Protein AF-A0A7C5LPG8-F1 (afdb_monomer)

Radius of gyration: 17.81 Å; Cα contacts (8 Å, |Δi|>4): 128; chains: 1; bounding box: 46×51×34 Å

Mean predicted aligned error: 6.25 Å

Structure (mmCIF, N/CA/C/O backbone):
data_AF-A0A7C5LPG8-F1
#
_e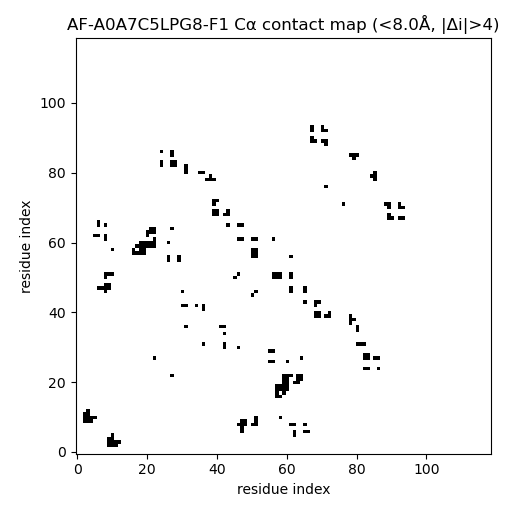ntry.id   AF-A0A7C5LPG8-F1
#
loop_
_atom_site.group_PDB
_atom_site.id
_atom_site.type_symbol
_atom_site.label_atom_id
_atom_site.label_alt_id
_atom_site.label_comp_id
_atom_site.label_asym_id
_atom_site.label_entity_id
_atom_site.label_seq_id
_atom_site.pdbx_PDB_ins_code
_atom_site.Cartn_x
_atom_site.Cartn_y
_atom_site.Cartn_z
_atom_site.occupancy
_atom_site.B_iso_or_equiv
_atom_site.auth_seq_id
_atom_site.auth_comp_id
_atom_site.auth_asym_id
_atom_site.auth_atom_id
_atom_site.pdbx_PDB_model_num
ATOM 1 N N . MET A 1 1 ? 20.561 16.852 -12.998 1.00 53.88 1 MET A N 1
ATOM 2 C CA . MET A 1 1 ? 19.118 16.638 -12.739 1.00 53.88 1 MET A CA 1
ATOM 3 C C . MET A 1 1 ? 18.918 16.561 -11.231 1.00 53.88 1 MET A C 1
ATOM 5 O O . MET A 1 1 ? 19.762 15.961 -10.579 1.00 53.88 1 MET A O 1
ATOM 9 N N . ARG A 1 2 ? 17.905 17.233 -10.665 1.00 61.53 2 ARG A N 1
ATOM 10 C CA . ARG A 1 2 ? 17.633 17.197 -9.213 1.00 61.53 2 ARG A CA 1
ATOM 11 C C . ARG A 1 2 ? 16.890 15.899 -8.871 1.00 61.53 2 ARG A C 1
ATOM 13 O O . ARG A 1 2 ? 15.966 15.540 -9.592 1.00 61.53 2 ARG A O 1
ATOM 20 N N . GLU A 1 3 ? 17.313 15.213 -7.810 1.00 67.81 3 GLU A N 1
ATOM 21 C CA . GLU A 1 3 ? 16.606 14.053 -7.243 1.00 67.81 3 GLU A CA 1
ATOM 22 C C . GLU A 1 3 ? 15.213 14.505 -6.777 1.00 67.81 3 GLU A C 1
ATOM 24 O O . GLU A 1 3 ? 15.107 15.465 -6.011 1.00 67.81 3 GLU A O 1
ATOM 29 N N . VAL A 1 4 ? 14.154 13.847 -7.254 1.00 79.06 4 VAL A N 1
ATOM 30 C CA . VAL A 1 4 ? 12.778 14.087 -6.797 1.00 79.06 4 VAL A CA 1
ATOM 31 C C . VAL A 1 4 ? 12.413 12.969 -5.826 1.00 79.06 4 VAL A C 1
ATOM 33 O O . VAL A 1 4 ? 12.677 11.800 -6.106 1.00 79.06 4 VAL A O 1
ATOM 36 N N . ARG A 1 5 ? 11.826 13.318 -4.678 1.00 80.25 5 ARG A N 1
ATOM 37 C CA . ARG A 1 5 ? 11.297 12.345 -3.716 1.00 80.25 5 ARG A CA 1
ATOM 38 C C . ARG A 1 5 ? 9.794 12.524 -3.578 1.00 80.25 5 ARG A C 1
ATOM 40 O O . ARG A 1 5 ? 9.350 13.622 -3.258 1.00 80.25 5 ARG A O 1
ATOM 47 N N . ILE A 1 6 ? 9.042 11.451 -3.797 1.00 79.44 6 ILE A N 1
ATOM 48 C CA . ILE A 1 6 ? 7.585 11.397 -3.608 1.00 79.44 6 ILE A CA 1
ATOM 49 C C . ILE A 1 6 ? 7.314 10.213 -2.693 1.00 79.44 6 ILE A C 1
ATOM 51 O O . ILE A 1 6 ? 7.858 9.137 -2.921 1.00 79.44 6 ILE A O 1
ATOM 55 N N . GLU A 1 7 ? 6.572 10.417 -1.607 1.00 82.62 7 GLU A N 1
ATOM 56 C CA . GLU A 1 7 ? 6.347 9.382 -0.588 1.00 82.62 7 GLU A CA 1
ATOM 57 C C . GLU A 1 7 ? 7.638 8.757 -0.011 1.00 82.62 7 GLU A C 1
ATOM 59 O O . GLU A 1 7 ? 7.638 7.650 0.521 1.00 82.62 7 GLU A O 1
ATOM 64 N N . GLY A 1 8 ? 8.768 9.466 -0.079 1.00 76.81 8 GLY A N 1
ATOM 65 C CA . GLY A 1 8 ? 10.089 8.953 0.311 1.00 76.81 8 GLY A CA 1
ATOM 66 C C . GLY A 1 8 ? 10.746 8.032 -0.725 1.00 76.81 8 GLY A C 1
ATOM 67 O O . GLY A 1 8 ? 11.909 7.673 -0.554 1.00 76.81 8 GLY A O 1
ATOM 68 N N . VAL A 1 9 ? 10.050 7.709 -1.817 1.00 80.12 9 VAL A N 1
ATOM 69 C CA . VAL A 1 9 ? 10.594 7.006 -2.981 1.00 80.12 9 VAL A CA 1
ATOM 70 C C . VAL A 1 9 ? 11.481 7.969 -3.758 1.00 80.12 9 VAL A C 1
ATOM 72 O O . VAL A 1 9 ? 11.063 9.075 -4.109 1.00 80.12 9 VAL A O 1
ATOM 75 N N . LYS A 1 10 ? 12.723 7.560 -4.018 1.00 82.88 10 LYS A N 1
ATOM 76 C CA . LYS A 1 10 ? 13.634 8.299 -4.898 1.00 82.88 10 LYS A CA 1
ATOM 77 C C . LYS A 1 10 ? 13.206 8.062 -6.340 1.00 82.88 10 LYS A C 1
ATOM 79 O O . LYS A 1 10 ? 13.017 6.918 -6.725 1.00 82.88 10 LYS A O 1
ATOM 84 N N . ILE A 1 11 ? 13.034 9.132 -7.111 1.00 77.00 11 ILE A N 1
ATOM 85 C CA . ILE A 1 11 ? 12.631 9.058 -8.515 1.00 77.00 11 ILE A CA 1
ATOM 86 C C . ILE A 1 11 ? 13.677 9.768 -9.359 1.00 77.00 11 ILE A C 1
ATOM 88 O O . ILE A 1 11 ? 13.982 10.946 -9.139 1.00 77.00 11 ILE A O 1
ATOM 92 N N . GLN A 1 12 ? 14.186 9.064 -10.367 1.00 73.31 12 GLN A N 1
ATOM 93 C CA . GLN A 1 12 ? 14.951 9.652 -11.455 1.00 73.31 12 GLN A CA 1
ATOM 94 C C . GLN A 1 12 ? 14.008 9.917 -12.634 1.00 73.31 12 GLN A C 1
ATOM 96 O O . GLN A 1 12 ? 13.559 8.969 -13.289 1.00 73.31 12 GLN A O 1
ATOM 101 N N . PRO A 1 13 ? 13.680 11.191 -12.926 1.00 61.03 13 PRO A N 1
ATOM 102 C CA . PRO A 1 13 ? 12.801 11.521 -14.037 1.00 61.03 13 PRO A CA 1
ATOM 103 C C . PRO A 1 13 ? 13.450 11.079 -15.353 1.00 61.03 13 PRO A C 1
ATOM 105 O O . PRO A 1 13 ? 14.550 11.518 -15.683 1.00 61.03 13 PRO A O 1
ATOM 108 N N . SER A 1 14 ? 12.767 10.225 -16.114 1.00 62.97 14 SER A N 1
ATOM 109 C CA . SER A 1 14 ? 13.149 9.863 -17.480 1.00 62.97 14 SER A CA 1
ATOM 110 C C . SER A 1 14 ? 11.917 9.953 -18.381 1.00 62.97 14 SER A C 1
ATOM 112 O O . SER A 1 14 ? 10.867 9.432 -17.998 1.00 62.97 14 SER A O 1
ATOM 114 N N . PRO A 1 15 ? 12.018 10.567 -19.576 1.00 56.25 15 PRO A N 1
ATOM 115 C CA . PRO A 1 15 ? 10.894 10.714 -20.505 1.00 56.25 15 PRO A CA 1
ATOM 116 C C . PRO A 1 15 ? 10.326 9.376 -21.010 1.00 56.25 15 PRO A C 1
ATOM 118 O O . PRO A 1 15 ? 9.260 9.356 -21.616 1.00 56.25 15 PRO A O 1
ATOM 121 N N . HIS A 1 16 ? 11.009 8.256 -20.751 1.00 55.09 16 HIS A N 1
ATOM 122 C CA . HIS A 1 16 ? 10.598 6.920 -21.187 1.00 55.09 16 HIS A CA 1
ATOM 123 C C . HIS A 1 16 ? 9.906 6.084 -20.099 1.00 55.09 16 HIS A C 1
ATOM 125 O O . HIS A 1 16 ? 9.379 5.016 -20.413 1.00 55.09 16 HIS A O 1
ATOM 131 N N . LYS A 1 17 ? 9.889 6.527 -18.832 1.00 58.25 17 LYS A N 1
ATOM 132 C CA . LYS A 1 17 ? 9.194 5.787 -17.766 1.00 58.25 17 LYS A CA 1
ATOM 133 C C . LYS A 1 17 ? 7.702 6.145 -17.788 1.00 58.25 17 LYS A C 1
ATOM 135 O O . LYS A 1 17 ? 7.333 7.292 -17.549 1.00 58.25 17 LYS A O 1
ATOM 140 N N . LYS A 1 18 ? 6.842 5.162 -18.081 1.00 56.41 18 LYS A N 1
ATOM 141 C CA . LYS A 1 18 ? 5.386 5.293 -17.920 1.00 56.41 18 LYS A CA 1
ATOM 142 C C . LYS A 1 18 ? 5.065 5.415 -16.428 1.00 56.41 18 LYS A C 1
ATOM 144 O O . LYS A 1 18 ? 5.524 4.596 -15.637 1.00 56.41 18 LYS A O 1
ATOM 149 N N . TYR A 1 19 ? 4.282 6.422 -16.061 1.00 58.78 19 TYR A N 1
ATOM 150 C CA . TYR A 1 19 ? 3.740 6.570 -14.713 1.00 58.78 19 TYR A CA 1
ATOM 151 C C . TYR A 1 19 ? 2.352 5.934 -14.696 1.00 58.78 19 TYR A C 1
ATOM 153 O O . TYR A 1 19 ? 1.364 6.593 -15.011 1.00 58.78 19 TYR A O 1
ATOM 161 N N . ASN A 1 20 ? 2.284 4.635 -14.406 1.00 63.25 20 ASN A N 1
ATOM 162 C CA . ASN A 1 20 ? 1.031 4.047 -13.953 1.00 63.25 20 ASN A CA 1
ATOM 163 C C . ASN A 1 20 ? 0.912 4.374 -12.462 1.00 63.25 20 ASN A C 1
ATOM 165 O O . ASN A 1 20 ? 1.778 3.980 -11.690 1.00 63.25 20 ASN A O 1
ATOM 169 N N . PHE A 1 21 ? -0.071 5.186 -12.075 1.00 73.81 21 PHE A N 1
ATOM 170 C CA . PHE A 1 21 ? -0.202 5.696 -10.701 1.00 73.81 21 PHE A CA 1
ATOM 171 C C . PHE A 1 21 ? -0.980 4.751 -9.777 1.00 73.81 21 PHE A C 1
ATOM 173 O O . PHE A 1 21 ? -1.379 5.153 -8.688 1.00 73.81 21 PHE A O 1
ATOM 180 N N . ASP A 1 22 ? -1.211 3.515 -10.206 1.00 88.69 22 ASP A N 1
ATOM 181 C CA . ASP A 1 22 ? -1.834 2.483 -9.388 1.00 88.69 22 ASP A CA 1
ATOM 182 C C . ASP A 1 22 ? -1.095 1.160 -9.570 1.00 88.69 22 ASP A C 1
ATOM 184 O O . ASP A 1 22 ? -0.323 1.006 -10.518 1.00 88.69 22 ASP A O 1
ATOM 188 N N . TYR A 1 23 ? -1.328 0.230 -8.650 1.00 94.69 23 TYR A N 1
ATOM 189 C CA . TYR A 1 23 ? -0.692 -1.080 -8.633 1.00 94.69 23 TYR A CA 1
ATOM 190 C C . TYR A 1 23 ? -1.730 -2.201 -8.588 1.00 94.69 23 TYR A C 1
ATOM 192 O O . TYR A 1 23 ? -2.833 -2.060 -8.057 1.00 94.69 23 TYR A O 1
ATOM 200 N N . GLU A 1 24 ? -1.356 -3.356 -9.117 1.00 96.38 24 GLU A N 1
ATOM 201 C CA . GLU A 1 24 ? -2.173 -4.555 -9.169 1.00 96.38 24 GLU A CA 1
ATOM 202 C C . GLU A 1 24 ? -1.699 -5.611 -8.156 1.00 96.38 24 GLU A C 1
ATOM 204 O O . GLU A 1 24 ? -0.699 -5.483 -7.444 1.00 96.38 24 GLU A O 1
ATOM 209 N N . GLN A 1 25 ? -2.428 -6.727 -8.084 1.00 96.88 25 GLN A N 1
ATOM 210 C CA . GLN A 1 25 ? -2.078 -7.849 -7.206 1.00 96.88 25 GLN A CA 1
ATOM 211 C C . GLN A 1 25 ? -0.685 -8.422 -7.510 1.00 96.88 25 GLN A C 1
ATOM 213 O O . GLN A 1 25 ? -0.019 -8.929 -6.605 1.00 96.88 25 GLN A O 1
ATOM 218 N N . GLY A 1 26 ? -0.260 -8.375 -8.778 1.00 96.81 26 GLY A N 1
ATOM 219 C CA . GLY A 1 26 ? 1.069 -8.811 -9.207 1.00 96.81 26 GLY A CA 1
ATOM 220 C C . GLY A 1 26 ? 2.181 -8.016 -8.527 1.00 96.81 26 GLY A C 1
ATOM 221 O O . GLY A 1 26 ? 3.132 -8.612 -8.024 1.00 96.81 26 GLY A O 1
ATOM 222 N N . ASP A 1 27 ? 2.000 -6.706 -8.398 1.00 96.88 27 ASP A N 1
ATOM 223 C CA . ASP A 1 27 ? 2.995 -5.802 -7.821 1.00 96.88 27 ASP A CA 1
ATOM 224 C C . ASP A 1 27 ? 3.146 -6.038 -6.319 1.00 96.88 27 ASP A C 1
ATOM 226 O O . ASP A 1 27 ? 4.259 -6.163 -5.807 1.00 96.88 27 ASP A O 1
ATOM 230 N N . MET A 1 28 ? 2.028 -6.237 -5.611 1.00 98.06 28 MET A N 1
ATOM 231 C CA . MET A 1 28 ? 2.057 -6.627 -4.197 1.00 98.06 28 MET A CA 1
ATOM 232 C C . MET A 1 28 ? 2.792 -7.963 -4.002 1.00 98.06 28 MET A C 1
ATOM 234 O O . MET A 1 28 ? 3.625 -8.097 -3.105 1.00 98.06 28 MET A O 1
ATOM 238 N N . LYS A 1 29 ? 2.558 -8.957 -4.872 1.00 98.06 29 LYS A N 1
ATOM 239 C CA . LYS A 1 29 ? 3.313 -10.225 -4.837 1.00 98.06 29 LYS A CA 1
ATOM 240 C C . LYS A 1 29 ? 4.798 -10.012 -5.095 1.00 98.06 29 LYS A C 1
ATOM 242 O O . LYS A 1 29 ? 5.613 -10.676 -4.458 1.00 98.06 29 LYS A O 1
ATOM 247 N N . THR A 1 30 ? 5.154 -9.119 -6.014 1.00 97.31 30 THR A N 1
ATOM 248 C CA . THR A 1 30 ? 6.548 -8.761 -6.282 1.00 97.31 30 THR A CA 1
ATOM 249 C C . THR A 1 30 ? 7.206 -8.220 -5.022 1.00 97.31 30 THR A C 1
ATOM 251 O O . THR A 1 30 ? 8.222 -8.775 -4.609 1.00 97.31 30 THR A O 1
ATOM 254 N N . VAL A 1 31 ? 6.591 -7.258 -4.326 1.00 97.44 31 VAL A N 1
ATOM 255 C CA . VAL A 1 31 ? 7.118 -6.741 -3.049 1.00 97.44 31 VAL A CA 1
ATOM 256 C C . VAL A 1 31 ? 7.318 -7.866 -2.036 1.00 97.44 31 VAL A C 1
ATOM 258 O O . VAL A 1 31 ? 8.398 -8.022 -1.477 1.00 97.44 31 VAL A O 1
ATOM 261 N N . PHE A 1 32 ? 6.318 -8.716 -1.824 1.00 97.31 32 PHE A N 1
ATOM 262 C CA . PHE A 1 32 ? 6.390 -9.797 -0.832 1.00 97.31 32 PHE A CA 1
ATOM 263 C C . PHE A 1 32 ? 7.340 -10.939 -1.215 1.00 97.31 32 PHE A C 1
ATOM 265 O O . PHE A 1 32 ? 7.775 -11.695 -0.350 1.00 97.31 32 PHE A O 1
ATOM 272 N N . ARG A 1 33 ? 7.733 -11.044 -2.488 1.00 97.12 33 ARG A N 1
ATOM 273 C CA . ARG A 1 33 ? 8.785 -11.965 -2.940 1.00 97.12 33 ARG A CA 1
ATOM 274 C C . ARG A 1 33 ? 10.193 -11.436 -2.649 1.00 97.12 33 ARG A C 1
ATOM 276 O O . ARG A 1 33 ? 11.125 -12.232 -2.553 1.00 97.12 33 ARG A O 1
ATOM 283 N N . ARG A 1 34 ? 10.369 -10.117 -2.516 1.00 96.38 34 ARG A N 1
ATOM 284 C CA . ARG A 1 34 ? 11.685 -9.473 -2.329 1.00 96.38 34 ARG A CA 1
ATOM 285 C C . ARG A 1 34 ? 12.195 -9.512 -0.895 1.00 96.38 34 ARG A C 1
ATOM 287 O O . ARG A 1 34 ? 13.393 -9.331 -0.685 1.00 96.38 34 ARG A O 1
ATOM 294 N N . GLY A 1 35 ? 11.337 -9.787 0.080 1.00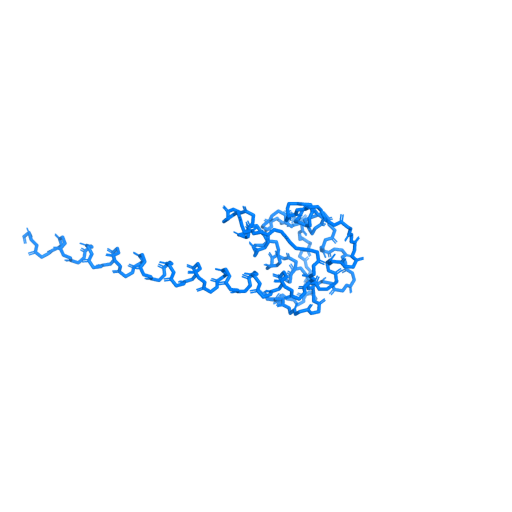 93.50 35 GLY A N 1
ATOM 295 C CA . GLY A 1 35 ? 11.773 -9.874 1.464 1.00 93.50 35 GLY A CA 1
ATOM 296 C C . GLY A 1 35 ? 10.774 -10.532 2.396 1.00 93.50 35 GLY A C 1
ATOM 297 O O . GLY A 1 35 ? 9.608 -10.739 2.080 1.00 93.50 35 GLY A O 1
ATOM 298 N N . GLN A 1 36 ? 11.286 -10.877 3.573 1.00 93.81 36 GLN A N 1
ATOM 299 C CA . GLN A 1 36 ? 10.513 -11.407 4.687 1.00 93.81 36 GL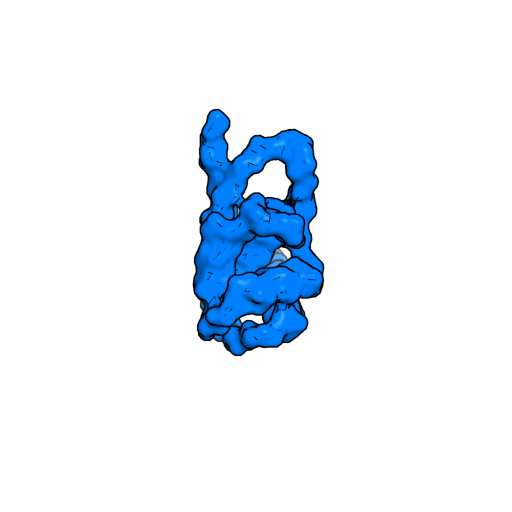N A CA 1
ATOM 300 C C . GLN A 1 36 ? 10.224 -10.256 5.649 1.00 93.81 36 GLN A C 1
ATOM 302 O O . GLN A 1 36 ? 11.045 -9.923 6.505 1.00 93.81 36 GLN A O 1
ATOM 307 N N . TRP A 1 37 ? 9.087 -9.602 5.451 1.00 97.25 37 TRP A N 1
ATOM 308 C CA . TRP A 1 37 ? 8.706 -8.407 6.197 1.00 97.25 37 TRP A CA 1
ATOM 309 C C . TRP A 1 37 ? 8.142 -8.786 7.571 1.00 97.25 37 TRP A C 1
ATOM 311 O O . TRP A 1 37 ? 7.452 -9.792 7.711 1.00 97.25 37 TRP A O 1
ATOM 321 N N . ARG A 1 38 ? 8.414 -7.998 8.615 1.00 97.31 38 ARG A N 1
ATOM 322 C CA . ARG A 1 38 ? 7.823 -8.239 9.949 1.00 97.31 38 ARG A CA 1
ATOM 323 C C . ARG A 1 38 ? 6.654 -7.311 10.244 1.00 97.31 38 ARG A C 1
ATOM 325 O O . ARG A 1 38 ? 5.901 -7.544 11.184 1.00 97.31 38 ARG A O 1
ATOM 332 N N . ASN A 1 39 ? 6.554 -6.226 9.489 1.00 98.25 39 ASN A N 1
ATOM 333 C CA . ASN A 1 39 ? 5.548 -5.186 9.619 1.00 98.25 39 ASN A CA 1
ATOM 334 C C . ASN A 1 39 ? 5.492 -4.367 8.313 1.00 98.25 39 ASN A C 1
ATOM 336 O O . ASN A 1 39 ? 6.352 -4.508 7.440 1.00 98.25 39 ASN A O 1
ATOM 340 N N . TRP A 1 40 ? 4.504 -3.476 8.198 1.00 98.19 40 TRP A N 1
ATOM 341 C CA . TRP A 1 40 ? 4.344 -2.603 7.030 1.00 98.19 40 TRP A CA 1
ATOM 342 C C . TRP A 1 40 ? 5.547 -1.675 6.795 1.00 98.19 40 TRP A C 1
ATOM 344 O O . TRP A 1 40 ? 5.945 -1.477 5.650 1.00 98.19 40 TRP A O 1
ATOM 354 N N . ASN A 1 41 ? 6.168 -1.151 7.858 1.00 98.00 41 ASN A N 1
ATOM 355 C CA . ASN A 1 41 ? 7.301 -0.223 7.754 1.00 98.00 41 ASN A CA 1
ATOM 356 C C . ASN A 1 41 ? 8.548 -0.875 7.148 1.00 98.00 41 ASN A C 1
ATOM 358 O O . ASN A 1 41 ? 9.282 -0.203 6.426 1.00 98.00 41 ASN A O 1
ATOM 362 N N . ASP A 1 42 ? 8.772 -2.168 7.389 1.00 97.94 42 ASP A N 1
ATOM 363 C CA . ASP A 1 42 ? 9.878 -2.906 6.772 1.00 97.94 42 ASP A CA 1
ATOM 364 C C . ASP A 1 42 ? 9.725 -2.938 5.241 1.00 97.94 42 ASP A C 1
ATOM 366 O O . ASP A 1 42 ? 10.668 -2.620 4.513 1.00 97.94 42 ASP A O 1
ATOM 370 N N . ALA A 1 43 ? 8.520 -3.261 4.755 1.00 97.88 43 ALA A N 1
ATOM 371 C CA . ALA A 1 43 ? 8.209 -3.287 3.325 1.00 97.88 43 ALA A CA 1
ATOM 372 C C . ALA A 1 43 ? 8.275 -1.880 2.700 1.00 97.88 43 ALA A C 1
ATOM 374 O O . ALA A 1 43 ? 8.851 -1.706 1.625 1.00 97.88 43 ALA A O 1
ATOM 375 N N . ILE A 1 44 ? 7.752 -0.861 3.396 1.00 97.94 44 ILE A N 1
ATOM 376 C CA . ILE A 1 44 ? 7.822 0.548 2.970 1.00 97.94 44 ILE A CA 1
ATOM 377 C C . ILE A 1 44 ? 9.273 0.998 2.818 1.00 97.94 44 ILE A C 1
ATOM 379 O O . ILE A 1 44 ? 9.631 1.585 1.798 1.00 97.94 44 ILE A O 1
ATOM 383 N N . LYS A 1 45 ? 10.121 0.709 3.810 1.00 97.31 45 LYS A N 1
ATOM 384 C CA . LYS A 1 45 ? 11.536 1.082 3.768 1.00 97.31 45 LYS A CA 1
ATOM 385 C C . LYS A 1 45 ? 12.226 0.456 2.560 1.00 97.31 45 LYS A C 1
ATOM 387 O O . LYS A 1 45 ? 12.949 1.144 1.842 1.00 97.31 45 LYS A O 1
ATOM 392 N N . TRP A 1 46 ? 11.962 -0.825 2.299 1.00 97.12 46 TRP A N 1
ATOM 393 C CA . TRP A 1 46 ? 12.514 -1.491 1.125 1.00 97.12 46 TRP A CA 1
ATOM 394 C C . TRP A 1 46 ? 12.047 -0.835 -0.182 1.00 97.12 46 TRP A C 1
ATOM 396 O O . TRP A 1 46 ? 12.886 -0.564 -1.040 1.00 97.12 46 TRP A O 1
ATOM 406 N N . LEU A 1 47 ? 10.754 -0.520 -0.318 1.00 96.75 47 LEU A N 1
ATOM 407 C CA . LEU A 1 47 ? 10.194 0.156 -1.497 1.00 96.75 47 LEU A CA 1
ATOM 408 C C . LEU A 1 47 ? 10.819 1.538 -1.731 1.00 96.75 47 LEU A C 1
ATOM 410 O O . LEU A 1 47 ? 11.167 1.877 -2.860 1.00 96.75 47 LEU A O 1
ATOM 414 N N . GLN A 1 48 ? 11.016 2.323 -0.673 1.00 95.06 48 GLN A N 1
ATOM 415 C CA . GLN A 1 48 ? 11.630 3.651 -0.762 1.00 95.06 48 GLN A CA 1
ATOM 416 C C . GLN A 1 48 ? 13.098 3.597 -1.209 1.00 95.06 48 GLN A C 1
ATOM 418 O O . GLN A 1 48 ? 13.567 4.482 -1.930 1.00 95.06 48 GLN A O 1
ATOM 423 N N . GLU A 1 49 ? 13.827 2.566 -0.781 1.00 93.75 49 GLU A N 1
ATOM 424 C CA . GLU A 1 49 ? 15.246 2.386 -1.091 1.00 93.75 49 GLU A CA 1
ATOM 425 C C . GLU A 1 49 ? 15.480 1.701 -2.448 1.00 93.75 49 GLU A C 1
ATOM 427 O O . GLU A 1 49 ? 16.437 2.048 -3.147 1.00 93.75 49 GLU A O 1
ATOM 432 N N . ASN A 1 50 ? 14.618 0.749 -2.824 1.00 94.25 50 ASN A N 1
ATOM 433 C CA . ASN A 1 50 ? 14.864 -0.192 -3.922 1.00 94.25 50 ASN A CA 1
ATOM 434 C C . ASN A 1 50 ? 13.771 -0.219 -4.995 1.00 94.25 50 ASN A C 1
ATOM 436 O O . ASN A 1 50 ? 14.080 -0.598 -6.120 1.00 94.25 50 ASN A O 1
ATOM 440 N N . GLY A 1 51 ? 12.535 0.192 -4.701 1.00 92.00 51 GLY A N 1
ATOM 441 C CA . GLY A 1 51 ? 11.392 0.007 -5.605 1.00 92.00 51 GLY A CA 1
ATOM 442 C C . GLY A 1 51 ? 11.577 0.664 -6.975 1.00 92.00 51 GLY A C 1
ATOM 443 O O . GLY A 1 51 ? 11.316 0.042 -7.995 1.00 92.00 51 GLY A O 1
ATOM 444 N N . GLU A 1 52 ? 12.174 1.861 -7.032 1.00 87.75 52 GLU A N 1
ATOM 445 C CA . GLU A 1 52 ? 12.446 2.557 -8.305 1.00 87.75 52 GLU A CA 1
ATOM 446 C C . GLU A 1 52 ? 13.462 1.837 -9.216 1.00 87.75 52 GLU A C 1
ATOM 448 O O . GLU A 1 52 ? 13.538 2.113 -10.420 1.00 87.75 52 GLU A O 1
ATOM 453 N N . ARG A 1 53 ? 14.294 0.974 -8.621 1.00 88.88 53 ARG A N 1
ATOM 454 C CA . ARG A 1 53 ? 15.336 0.186 -9.291 1.00 88.88 53 ARG A CA 1
ATOM 455 C C . ARG A 1 53 ? 14.906 -1.259 -9.520 1.00 88.88 53 ARG A C 1
ATOM 457 O O . ARG A 1 53 ? 15.657 -2.001 -10.151 1.00 88.88 53 ARG A O 1
ATOM 464 N N . ASP A 1 54 ? 13.757 -1.661 -8.983 1.00 93.25 54 ASP A N 1
ATOM 465 C CA . ASP A 1 54 ? 13.221 -2.990 -9.211 1.00 93.25 54 ASP A CA 1
ATOM 466 C C . ASP A 1 54 ? 12.865 -3.142 -10.693 1.00 93.25 54 ASP A C 1
ATOM 468 O O . ASP A 1 54 ? 12.413 -2.207 -11.353 1.00 93.25 54 ASP A O 1
ATOM 472 N N . ASN A 1 55 ? 13.128 -4.321 -11.242 1.00 92.06 55 ASN A N 1
ATOM 473 C CA . ASN A 1 55 ? 12.903 -4.602 -12.653 1.00 92.06 55 ASN A CA 1
ATOM 474 C C . ASN A 1 55 ? 11.441 -4.958 -12.968 1.00 92.06 55 ASN A C 1
ATOM 476 O O . ASN A 1 55 ? 11.098 -5.079 -14.141 1.00 92.06 55 ASN A O 1
ATOM 480 N N . GLU A 1 56 ? 10.612 -5.160 -11.944 1.00 93.44 56 GLU A N 1
ATOM 481 C CA . GLU A 1 56 ? 9.206 -5.551 -12.054 1.00 93.44 56 GLU A CA 1
ATOM 482 C C . GLU A 1 56 ? 8.247 -4.499 -11.482 1.00 93.44 56 GLU A C 1
ATOM 484 O O . GLU A 1 56 ? 7.043 -4.693 -11.578 1.00 93.44 56 GLU A O 1
ATOM 489 N N . LEU A 1 57 ? 8.755 -3.402 -10.906 1.00 92.19 57 LEU A N 1
ATOM 490 C CA . LEU A 1 57 ? 7.937 -2.290 -10.419 1.00 92.19 57 LEU A CA 1
ATOM 491 C C . LEU A 1 57 ? 8.263 -1.011 -11.183 1.00 92.19 57 LEU A C 1
ATOM 493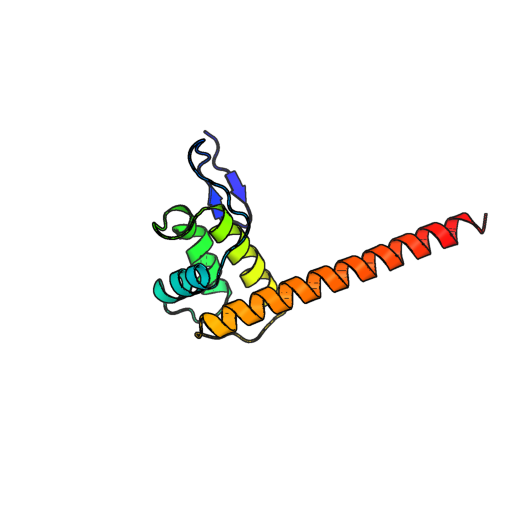 O O . LEU A 1 57 ? 9.420 -0.623 -11.359 1.00 92.19 57 LEU A O 1
ATOM 497 N N . THR A 1 58 ? 7.227 -0.298 -11.596 1.00 90.50 58 THR A N 1
ATOM 498 C CA . THR A 1 58 ? 7.361 1.068 -12.088 1.00 90.50 58 THR A CA 1
ATOM 499 C C . THR A 1 58 ? 7.479 2.049 -10.914 1.00 90.50 58 THR A C 1
ATOM 501 O O . THR A 1 58 ? 7.074 1.754 -9.782 1.00 90.50 58 THR A O 1
ATOM 504 N N . PRO A 1 59 ? 8.002 3.269 -11.145 1.00 89.25 59 PRO A N 1
ATOM 505 C CA . PRO A 1 59 ? 8.019 4.290 -10.102 1.00 89.25 59 PRO A CA 1
ATOM 506 C C . PRO A 1 59 ? 6.623 4.642 -9.580 1.00 89.25 59 PRO A C 1
ATOM 508 O O . PRO A 1 59 ? 6.478 4.891 -8.390 1.00 89.25 59 PRO A O 1
ATOM 511 N N . GLY A 1 60 ? 5.606 4.668 -10.448 1.00 89.50 60 GLY A N 1
ATOM 512 C CA . GLY A 1 60 ? 4.242 5.014 -10.048 1.00 89.50 60 GLY A CA 1
ATOM 513 C C . GLY A 1 60 ? 3.603 3.939 -9.165 1.00 89.50 60 GLY A C 1
ATOM 514 O O . GLY A 1 60 ? 3.088 4.270 -8.099 1.00 89.50 60 GLY A O 1
ATOM 515 N N . GLU A 1 61 ? 3.762 2.663 -9.523 1.00 93.88 61 GLU A N 1
ATOM 516 C CA . GLU A 1 61 ? 3.349 1.530 -8.680 1.00 93.88 61 GLU A CA 1
ATOM 517 C C . GLU A 1 61 ? 4.074 1.558 -7.331 1.00 93.88 61 GLU A C 1
ATOM 519 O O . GLU A 1 61 ? 3.451 1.380 -6.288 1.00 93.88 61 GLU A O 1
ATOM 524 N N . THR A 1 62 ? 5.380 1.855 -7.327 1.00 94.69 62 THR A N 1
ATOM 525 C CA . THR A 1 62 ? 6.173 1.968 -6.091 1.00 94.69 62 THR A CA 1
ATOM 526 C C . THR A 1 62 ? 5.617 3.048 -5.161 1.00 94.69 62 THR A C 1
ATOM 528 O O . THR A 1 62 ? 5.493 2.817 -3.960 1.00 94.69 62 THR A O 1
ATOM 531 N N . ILE A 1 63 ? 5.273 4.222 -5.696 1.00 93.44 63 ILE A N 1
ATOM 532 C CA . ILE A 1 63 ? 4.686 5.323 -4.917 1.00 93.44 63 ILE A CA 1
ATOM 533 C C . ILE A 1 63 ? 3.328 4.906 -4.348 1.00 93.44 63 ILE A C 1
ATOM 535 O O . ILE A 1 63 ? 3.120 5.033 -3.143 1.00 93.44 63 ILE A O 1
ATOM 539 N N . ALA A 1 64 ? 2.444 4.361 -5.187 1.00 94.50 64 ALA A N 1
ATOM 540 C CA . ALA A 1 64 ? 1.102 3.947 -4.783 1.00 94.50 64 ALA A CA 1
ATOM 541 C C . ALA A 1 64 ? 1.130 2.825 -3.727 1.00 94.50 64 ALA A C 1
ATOM 543 O O . ALA A 1 64 ? 0.356 2.845 -2.769 1.00 94.50 64 ALA A O 1
ATOM 544 N N . LEU A 1 65 ? 2.066 1.876 -3.849 1.00 97.12 65 LEU A N 1
ATOM 545 C CA . LEU A 1 65 ? 2.321 0.850 -2.835 1.00 97.12 65 LEU A CA 1
ATOM 546 C C . LEU A 1 65 ? 2.778 1.471 -1.511 1.00 97.12 65 LEU A C 1
ATOM 548 O O . LEU A 1 65 ? 2.271 1.099 -0.455 1.00 97.12 65 LEU A O 1
ATOM 552 N N . VAL A 1 66 ? 3.728 2.411 -1.541 1.00 97.50 66 VAL A N 1
ATOM 553 C CA . VAL A 1 66 ? 4.208 3.070 -0.317 1.00 97.50 66 VAL A CA 1
ATOM 554 C C . VAL A 1 66 ? 3.092 3.847 0.373 1.00 97.50 66 VAL A C 1
ATOM 556 O O . VAL A 1 66 ? 2.974 3.753 1.595 1.00 97.50 66 VAL A O 1
ATOM 559 N N . GLU A 1 67 ? 2.286 4.589 -0.382 1.00 96.12 67 GLU A N 1
ATOM 560 C CA . GLU A 1 67 ? 1.154 5.352 0.148 1.00 96.12 67 GLU A CA 1
ATOM 561 C C . GLU A 1 67 ? 0.152 4.435 0.862 1.00 96.12 67 GLU A C 1
ATOM 563 O O . GLU A 1 67 ? -0.169 4.641 2.036 1.00 96.12 67 GLU A O 1
ATOM 568 N N . ASP A 1 68 ? -0.275 3.361 0.200 1.00 97.69 68 ASP A N 1
ATOM 569 C CA . ASP A 1 68 ? -1.246 2.428 0.765 1.00 97.69 68 ASP A CA 1
ATOM 570 C C . ASP A 1 68 ? -0.705 1.674 1.983 1.00 9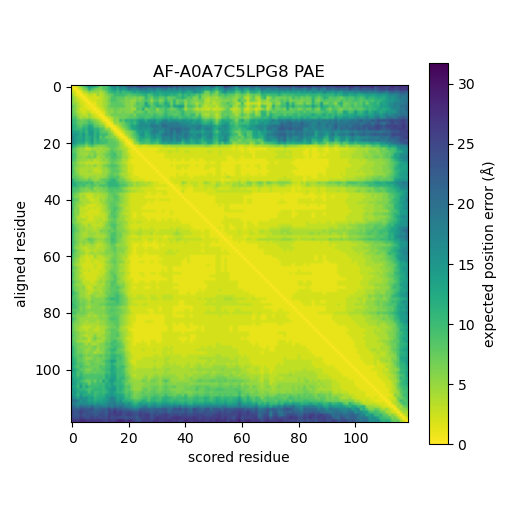7.69 68 ASP A C 1
ATOM 572 O O . ASP A 1 68 ? -1.383 1.590 3.011 1.00 97.69 68 ASP A O 1
ATOM 576 N N . LEU A 1 69 ? 0.520 1.140 1.903 1.00 98.06 69 LEU A N 1
ATOM 577 C CA . LEU A 1 69 ? 1.135 0.433 3.028 1.00 98.06 69 LEU A CA 1
ATOM 578 C C . LEU A 1 69 ? 1.368 1.374 4.215 1.00 98.06 69 LEU A C 1
ATOM 580 O O . LEU A 1 69 ? 1.194 0.965 5.366 1.00 98.06 69 LEU A O 1
ATOM 584 N N . ARG A 1 70 ? 1.716 2.643 3.962 1.00 97.94 70 ARG A N 1
ATOM 585 C CA . ARG A 1 70 ? 1.817 3.655 5.020 1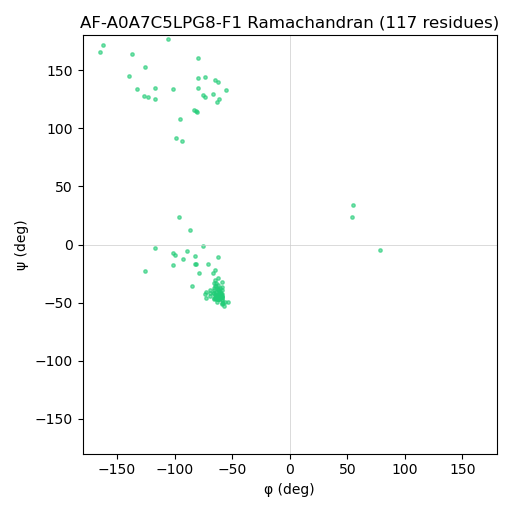.00 97.94 70 ARG A CA 1
ATOM 586 C C . ARG A 1 70 ? 0.462 3.900 5.659 1.00 97.94 70 ARG A C 1
ATOM 588 O O . ARG A 1 70 ? 0.370 3.907 6.882 1.00 97.94 70 ARG A O 1
ATOM 595 N N . SER A 1 71 ? -0.590 4.021 4.858 1.00 96.88 71 SER A N 1
ATOM 596 C CA . SER A 1 71 ? -1.940 4.208 5.377 1.00 96.88 71 SER A CA 1
ATOM 597 C C . SER A 1 71 ? -2.407 3.016 6.230 1.00 96.88 71 SER A C 1
ATOM 599 O O . SER A 1 71 ? -3.079 3.197 7.250 1.00 96.88 71 SER A O 1
ATOM 601 N N . LEU A 1 72 ? -1.999 1.787 5.887 1.00 98.00 72 LEU A N 1
ATOM 602 C CA . LEU A 1 72 ? -2.196 0.610 6.744 1.00 98.00 72 LEU A CA 1
ATOM 603 C C . LEU A 1 72 ? -1.422 0.707 8.066 1.00 98.00 72 LEU A C 1
ATOM 605 O O . LEU A 1 72 ? -1.966 0.384 9.122 1.00 98.00 72 LEU A O 1
ATOM 609 N N . ALA A 1 73 ? -0.172 1.169 8.032 1.00 97.25 73 ALA A N 1
ATOM 610 C CA . ALA A 1 73 ? 0.632 1.362 9.236 1.00 97.25 73 ALA A CA 1
ATOM 611 C C . ALA A 1 73 ? 0.027 2.428 10.168 1.00 97.25 73 ALA A C 1
ATOM 613 O O . ALA A 1 73 ? -0.111 2.197 11.370 1.00 97.25 73 ALA A O 1
ATOM 614 N N . GLU A 1 74 ? -0.382 3.569 9.614 1.00 96.75 74 GLU A N 1
ATOM 615 C CA . GLU A 1 74 ? -0.970 4.696 10.350 1.00 96.75 74 GLU A CA 1
ATOM 616 C C . GLU A 1 74 ? -2.328 4.342 10.966 1.00 96.75 74 GLU A C 1
ATOM 618 O O . GLU A 1 74 ? -2.600 4.687 12.118 1.00 96.75 74 GLU A O 1
ATOM 623 N N . SER A 1 75 ? -3.154 3.582 10.240 1.00 95.06 75 SER A N 1
ATOM 624 C CA . SER A 1 75 ? -4.427 3.048 10.746 1.00 95.06 75 SER A CA 1
ATOM 625 C C . SER A 1 75 ? -4.258 1.862 11.705 1.00 95.06 75 SER A C 1
ATOM 627 O O . SER A 1 75 ? -5.250 1.362 12.239 1.00 95.06 75 SER A O 1
ATOM 629 N N . LYS A 1 76 ? -3.016 1.420 11.957 1.00 96.00 76 LYS A N 1
ATOM 630 C CA . LYS A 1 76 ? -2.677 0.244 12.775 1.00 96.00 76 LYS A CA 1
ATOM 631 C C . LYS A 1 76 ? -3.382 -1.028 12.294 1.00 96.00 76 LYS A C 1
ATOM 633 O O . LYS A 1 76 ? -3.752 -1.884 13.100 1.00 96.00 76 LYS A O 1
ATOM 638 N N . ALA A 1 77 ? -3.579 -1.153 10.983 1.00 96.56 77 ALA A N 1
ATOM 639 C CA . ALA A 1 77 ? -4.178 -2.334 10.391 1.00 96.56 77 ALA A CA 1
ATOM 640 C C . ALA A 1 77 ? -3.289 -3.572 10.651 1.00 96.56 77 ALA A C 1
ATOM 642 O O . ALA A 1 77 ? -2.058 -3.464 10.565 1.00 96.56 77 ALA A O 1
ATOM 643 N N . PRO A 1 78 ? -3.873 -4.751 10.955 1.00 96.81 78 PRO A N 1
ATOM 644 C CA . PRO A 1 78 ? -3.105 -5.962 11.231 1.00 96.81 78 PRO A CA 1
ATOM 645 C C . PRO A 1 78 ? -2.150 -6.305 10.091 1.00 96.81 78 PRO A C 1
ATOM 647 O O . PRO A 1 78 ? -2.550 -6.306 8.929 1.00 96.81 78 PRO A O 1
ATOM 650 N N . PHE A 1 79 ? -0.899 -6.615 10.426 1.00 98.12 79 PHE A N 1
ATOM 651 C CA . PHE A 1 79 ? 0.092 -7.043 9.444 1.00 98.12 79 PHE A CA 1
ATOM 652 C C . PHE A 1 79 ? -0.176 -8.478 8.966 1.00 98.12 79 PHE A C 1
ATOM 654 O O . PHE A 1 79 ? -0.577 -9.336 9.752 1.00 98.12 79 PHE A O 1
ATOM 661 N N . THR A 1 80 ? 0.084 -8.748 7.687 1.00 97.81 80 THR A N 1
ATOM 662 C CA . THR A 1 80 ? 0.015 -10.089 7.092 1.00 97.81 80 THR A CA 1
ATOM 663 C C . THR A 1 80 ? 1.177 -10.301 6.128 1.00 97.81 80 THR A C 1
ATOM 665 O O . THR A 1 80 ? 1.591 -9.366 5.450 1.00 97.81 80 THR A O 1
ATOM 668 N N . MET A 1 81 ? 1.682 -11.538 6.066 1.00 96.88 81 MET A N 1
ATOM 669 C CA . MET A 1 81 ? 2.676 -11.981 5.079 1.00 96.88 81 MET A CA 1
ATOM 670 C C . MET A 1 81 ? 2.052 -12.529 3.790 1.00 96.88 81 MET A C 1
ATOM 672 O O . MET A 1 81 ? 2.778 -12.835 2.847 1.00 96.88 81 MET A O 1
ATOM 676 N N . ASP A 1 82 ? 0.724 -12.661 3.735 1.00 97.94 82 ASP A N 1
ATOM 677 C CA . ASP A 1 82 ? 0.026 -13.050 2.512 1.00 97.94 82 ASP A CA 1
ATOM 678 C C . ASP A 1 82 ? -0.156 -11.817 1.606 1.00 97.94 82 ASP A C 1
ATOM 680 O O . ASP A 1 82 ? -0.904 -10.900 1.971 1.00 97.94 82 ASP A O 1
ATOM 684 N N . PRO A 1 83 ? 0.476 -11.777 0.417 1.00 97.75 83 PRO A N 1
ATOM 685 C CA . PRO A 1 83 ? 0.368 -10.636 -0.487 1.00 97.75 83 PRO A CA 1
ATOM 686 C C . PRO A 1 83 ? -1.060 -10.381 -0.978 1.00 97.75 83 PRO A C 1
ATOM 688 O O . PRO A 1 83 ? -1.414 -9.239 -1.262 1.00 97.75 83 PRO A O 1
ATOM 691 N N . MET A 1 84 ? -1.902 -11.412 -1.080 1.00 98.25 84 MET A N 1
ATOM 692 C CA . MET A 1 84 ? -3.286 -11.251 -1.528 1.00 98.25 84 MET A CA 1
ATOM 693 C C . MET A 1 84 ? -4.136 -10.580 -0.456 1.00 98.25 84 MET A C 1
ATOM 695 O O . MET A 1 84 ? -4.945 -9.702 -0.760 1.00 98.25 84 MET A O 1
ATOM 699 N N . GLU A 1 85 ? -3.938 -10.966 0.801 1.00 98.00 85 GLU A N 1
ATOM 700 C CA . GLU A 1 85 ? -4.610 -10.321 1.926 1.00 98.00 85 GLU A CA 1
ATOM 701 C C . GLU A 1 85 ? -4.084 -8.901 2.144 1.00 98.00 85 GLU A C 1
ATOM 703 O O . GLU A 1 85 ? -4.885 -7.991 2.352 1.00 98.00 85 GLU A O 1
ATOM 708 N N . ALA A 1 86 ? -2.775 -8.669 1.987 1.00 98.19 86 ALA A N 1
ATOM 709 C CA . ALA A 1 86 ? -2.196 -7.326 2.019 1.00 98.19 86 ALA A CA 1
ATOM 710 C C . ALA A 1 86 ? -2.812 -6.414 0.943 1.00 98.19 86 ALA A C 1
ATOM 712 O O . ALA A 1 86 ? -3.250 -5.306 1.255 1.00 98.19 86 ALA A O 1
ATOM 713 N N . PHE A 1 87 ? -2.927 -6.900 -0.300 1.00 98.44 87 PHE A N 1
ATOM 714 C CA . PHE A 1 87 ? -3.554 -6.169 -1.405 1.00 98.44 87 PHE A CA 1
ATOM 715 C C . PHE A 1 87 ? -5.006 -5.785 -1.092 1.00 98.44 87 PHE A C 1
ATOM 717 O O . PHE A 1 87 ? -5.392 -4.619 -1.214 1.00 98.44 87 PHE A O 1
ATOM 724 N N . LYS A 1 88 ? -5.817 -6.758 -0.651 1.00 98.25 88 LYS A N 1
ATOM 725 C CA . LYS A 1 88 ? -7.223 -6.522 -0.287 1.00 98.25 88 LYS A CA 1
ATOM 726 C C . LYS A 1 88 ? -7.341 -5.513 0.849 1.00 98.25 88 LYS A C 1
ATOM 728 O O . LYS A 1 88 ? -8.212 -4.644 0.805 1.00 98.25 88 LYS A O 1
ATOM 733 N N . LEU A 1 89 ? -6.491 -5.637 1.867 1.00 97.94 89 LEU A N 1
ATOM 734 C CA . LEU A 1 89 ? -6.506 -4.769 3.036 1.00 97.94 89 LEU A CA 1
ATOM 735 C C . LEU A 1 89 ? -6.159 -3.328 2.655 1.00 97.94 89 LEU A C 1
ATOM 737 O O . LEU A 1 89 ? -6.892 -2.415 3.035 1.00 97.94 89 LEU A O 1
ATOM 741 N N . ALA A 1 90 ? -5.113 -3.138 1.851 1.00 97.75 90 ALA A N 1
ATOM 742 C CA . ALA A 1 90 ? -4.695 -1.841 1.333 1.00 97.75 90 ALA A CA 1
ATOM 743 C C . ALA A 1 90 ? -5.819 -1.146 0.550 1.00 97.75 90 ALA A C 1
ATOM 745 O O . ALA A 1 90 ? -6.244 -0.048 0.909 1.00 97.75 90 ALA A O 1
ATOM 746 N N . HIS A 1 91 ? -6.402 -1.833 -0.435 1.00 97.12 91 HIS A N 1
ATOM 747 C CA . HIS A 1 91 ? -7.480 -1.276 -1.256 1.00 97.12 91 HIS A CA 1
ATOM 748 C C . HIS A 1 91 ? -8.760 -1.004 -0.456 1.00 97.12 91 HIS A C 1
ATOM 750 O O . 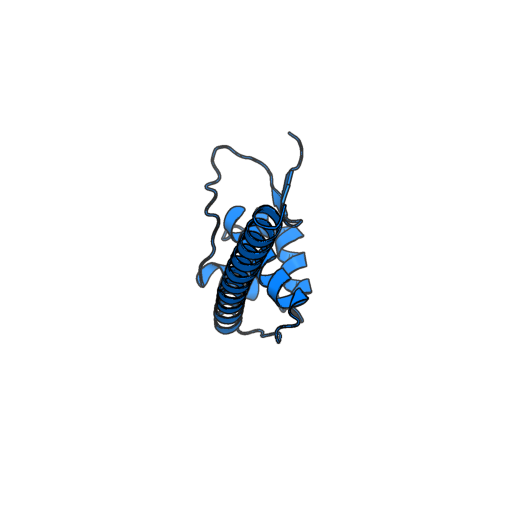HIS A 1 91 ? -9.443 0.002 -0.670 1.00 97.12 91 HIS A O 1
ATOM 756 N N . LYS A 1 92 ? -9.088 -1.872 0.508 1.00 97.00 92 LYS A N 1
ATOM 757 C CA . LYS A 1 92 ? -10.208 -1.645 1.428 1.00 97.00 92 LYS A CA 1
ATOM 758 C C . LYS A 1 92 ? -9.980 -0.389 2.268 1.00 97.00 92 LYS A C 1
ATOM 760 O O . LYS A 1 92 ? -10.911 0.405 2.413 1.00 97.00 92 LYS A O 1
ATOM 765 N N . ASN A 1 93 ? -8.772 -0.208 2.798 1.00 96.31 93 ASN A N 1
ATOM 766 C CA . ASN A 1 93 ? -8.401 0.960 3.591 1.00 96.31 93 ASN A CA 1
ATOM 767 C C . ASN A 1 93 ? -8.453 2.243 2.747 1.00 96.31 93 ASN A C 1
ATOM 769 O O . ASN A 1 93 ? -9.103 3.208 3.143 1.00 96.31 93 ASN A O 1
ATOM 773 N N . ARG A 1 94 ? -7.904 2.217 1.526 1.00 95.06 94 ARG A N 1
ATOM 774 C CA . ARG A 1 94 ? -7.999 3.313 0.547 1.00 95.06 94 ARG A CA 1
ATOM 775 C C . ARG A 1 94 ? -9.454 3.724 0.296 1.00 95.06 94 ARG A C 1
ATOM 777 O O . ARG A 1 94 ? -9.815 4.892 0.426 1.00 95.06 94 ARG A O 1
ATOM 784 N N . ALA A 1 95 ? -10.333 2.758 0.024 1.00 94.69 95 ALA A N 1
ATOM 785 C CA . ALA A 1 95 ? -11.756 3.022 -0.193 1.00 94.69 95 ALA A CA 1
ATOM 786 C C . ALA A 1 95 ? -12.477 3.567 1.057 1.00 94.69 95 ALA A C 1
ATOM 788 O O . ALA A 1 95 ? -13.469 4.290 0.944 1.00 94.69 95 ALA A O 1
ATOM 789 N N . GLN A 1 96 ? -12.039 3.202 2.264 1.00 94.12 96 GLN A N 1
ATOM 790 C CA . GLN A 1 96 ? -12.571 3.760 3.511 1.00 94.12 96 GLN A CA 1
ATOM 791 C C . GLN A 1 96 ? -12.108 5.204 3.722 1.00 94.12 96 GLN A C 1
ATOM 793 O O . GLN A 1 96 ? -12.948 6.063 3.990 1.00 94.12 96 GLN A O 1
ATOM 798 N N . ASN A 1 97 ? -10.822 5.484 3.519 1.00 91.94 97 ASN A N 1
ATOM 799 C CA . ASN A 1 97 ? -10.257 6.827 3.634 1.00 91.94 97 ASN A CA 1
ATOM 800 C C . ASN A 1 97 ? -10.909 7.801 2.649 1.00 91.94 97 ASN A C 1
ATOM 802 O O . ASN A 1 97 ? -11.344 8.875 3.055 1.00 91.94 97 ASN A O 1
ATOM 806 N N . ASN A 1 98 ? -11.088 7.391 1.390 1.00 91.31 98 ASN A N 1
ATOM 807 C CA . ASN A 1 98 ? -11.744 8.219 0.375 1.00 91.31 98 ASN A CA 1
ATOM 808 C C . ASN A 1 98 ? -13.193 8.554 0.752 1.00 91.31 98 ASN A C 1
ATOM 810 O O . ASN A 1 98 ? -13.631 9.694 0.601 1.00 91.31 98 ASN A O 1
ATOM 814 N N . ARG A 1 99 ? -13.941 7.578 1.287 1.00 92.88 99 ARG A N 1
ATOM 815 C CA . ARG A 1 99 ? -15.314 7.807 1.766 1.00 92.88 99 ARG A CA 1
ATOM 816 C C . ARG A 1 99 ? -15.353 8.758 2.955 1.00 92.88 99 ARG A C 1
ATOM 818 O O . ARG A 1 99 ? -16.199 9.646 2.984 1.00 92.88 99 ARG A O 1
ATOM 825 N N . ARG A 1 100 ? -14.444 8.584 3.914 1.00 92.06 100 ARG A N 1
ATOM 826 C CA . ARG A 1 100 ? -14.340 9.459 5.082 1.00 92.06 100 ARG A CA 1
ATOM 827 C C . ARG A 1 100 ? -14.026 10.897 4.668 1.00 92.06 100 ARG A C 1
ATOM 829 O O . ARG A 1 100 ? -14.717 11.809 5.104 1.00 92.06 100 ARG A O 1
ATOM 836 N N . PHE A 1 101 ? -13.052 11.083 3.779 1.00 90.19 101 PHE A N 1
ATOM 837 C CA . PHE A 1 101 ? -12.696 12.398 3.253 1.00 90.19 101 PHE A CA 1
ATOM 838 C C . PHE A 1 101 ? -13.880 13.079 2.551 1.00 90.19 101 PHE A C 1
ATOM 840 O O . PHE A 1 101 ? -14.161 14.245 2.817 1.00 90.19 101 PHE A O 1
ATOM 847 N N . ALA A 1 102 ? -14.617 12.353 1.702 1.00 90.88 102 ALA A N 1
ATOM 848 C CA . ALA A 1 102 ? -15.808 12.886 1.039 1.00 90.88 102 ALA A CA 1
ATOM 849 C C . ALA A 1 102 ? -16.872 13.358 2.049 1.00 90.88 102 ALA A C 1
ATOM 851 O O . ALA A 1 102 ? -17.392 14.465 1.922 1.00 90.88 102 ALA A O 1
ATOM 852 N N . GLN A 1 103 ? -17.141 12.563 3.089 1.00 91.56 103 GLN A N 1
ATOM 853 C CA . GLN A 1 103 ? -18.096 12.924 4.142 1.00 91.56 103 GLN A CA 1
ATOM 854 C C . GLN A 1 103 ? -17.649 14.154 4.942 1.00 91.56 103 GLN A C 1
ATOM 856 O O . GLN A 1 103 ? -18.442 15.068 5.165 1.00 91.56 103 GLN A O 1
ATOM 861 N N . GLU A 1 104 ? -16.383 14.201 5.363 1.00 91.00 104 GLU A N 1
ATOM 862 C CA . GLU A 1 104 ? -15.819 15.342 6.096 1.00 91.00 104 GLU A CA 1
ATOM 863 C C . GLU A 1 104 ? -15.857 16.623 5.244 1.00 91.00 104 GLU A C 1
ATOM 865 O O . GLU A 1 104 ? -16.191 17.700 5.745 1.00 91.00 104 GLU A O 1
ATOM 870 N N . HIS A 1 105 ? -15.599 16.508 3.938 1.00 88.12 105 HIS A N 1
ATOM 871 C CA . HIS A 1 105 ? -15.681 17.625 3.002 1.00 88.12 105 HIS A CA 1
ATOM 872 C C . HIS A 1 105 ? -17.116 18.152 2.836 1.00 88.12 105 HIS A C 1
ATOM 874 O O . HIS A 1 105 ? -17.343 19.362 2.919 1.00 88.12 105 HIS A O 1
ATOM 880 N N . GLU A 1 106 ? -18.105 17.272 2.660 1.00 89.25 106 GLU A N 1
ATOM 881 C CA . GLU A 1 106 ? -19.524 17.652 2.587 1.00 89.25 106 GLU A CA 1
ATOM 882 C C . GLU A 1 106 ? -20.001 18.337 3.876 1.00 89.25 106 GLU A C 1
ATOM 884 O O . GLU A 1 106 ? -20.682 19.370 3.831 1.00 89.25 106 GLU A O 1
ATOM 889 N N . GLN A 1 107 ? -19.588 17.815 5.034 1.00 89.38 107 GLN A N 1
ATOM 890 C CA . GLN A 1 107 ? -19.882 18.421 6.330 1.00 89.38 107 GLN A CA 1
ATOM 891 C C . GLN A 1 107 ? -19.268 19.820 6.438 1.00 89.38 107 GLN A C 1
ATOM 893 O O . GLN A 1 107 ? -19.980 20.769 6.773 1.00 89.38 107 GLN A O 1
ATOM 898 N N . ALA A 1 108 ? -17.996 19.990 6.071 1.00 89.62 108 ALA A N 1
ATOM 899 C CA . ALA A 1 108 ? -17.336 21.294 6.078 1.00 89.62 108 ALA A CA 1
ATOM 900 C C . ALA A 1 108 ? -18.048 22.313 5.166 1.00 89.62 108 ALA A C 1
ATOM 902 O O . ALA A 1 108 ? -18.276 23.459 5.566 1.00 89.62 108 ALA A O 1
ATOM 903 N N . LEU A 1 109 ? -18.469 21.895 3.965 1.00 90.94 109 LEU A N 1
ATOM 904 C CA . LEU A 1 109 ? -19.225 22.747 3.042 1.00 90.94 109 LEU A CA 1
ATOM 905 C C . LEU A 1 109 ? -20.596 23.145 3.602 1.00 90.94 109 LEU A C 1
ATOM 907 O O . LEU A 1 109 ? -21.008 24.298 3.442 1.00 90.94 109 LEU A O 1
ATOM 911 N N . 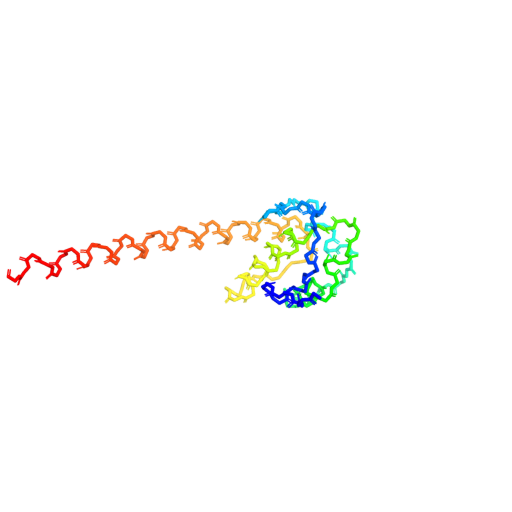SER A 1 110 ? -21.306 22.225 4.259 1.00 88.50 110 SER A N 1
ATOM 912 C CA . SER A 1 110 ? -22.613 22.524 4.860 1.00 88.50 110 SER A CA 1
ATOM 913 C C . SER A 1 110 ? -22.502 23.508 6.032 1.00 88.50 110 SER A C 1
ATOM 915 O O . SER A 1 110 ? -23.265 24.474 6.079 1.00 88.50 110 SER A O 1
ATOM 917 N N . MET A 1 111 ? -21.496 23.358 6.904 1.00 86.12 111 MET A N 1
ATOM 918 C CA . MET A 1 111 ? -21.217 24.305 7.994 1.00 86.12 111 MET A CA 1
ATOM 919 C C . MET A 1 111 ? -20.865 25.701 7.464 1.00 86.12 111 MET A C 1
ATOM 921 O O . MET A 1 111 ? -21.400 26.704 7.941 1.00 86.12 111 MET A O 1
ATOM 925 N N . ALA A 1 112 ? -20.018 25.773 6.432 1.00 85.00 112 ALA A N 1
ATOM 926 C CA . ALA A 1 112 ? -19.632 27.037 5.808 1.00 85.00 112 ALA A CA 1
ATOM 927 C C . ALA A 1 112 ? -20.817 27.755 5.134 1.00 85.00 112 ALA A C 1
ATOM 929 O O . ALA A 1 112 ? -20.868 28.987 5.115 1.00 85.00 112 ALA A O 1
ATOM 930 N N . ARG A 1 113 ? -21.784 27.005 4.586 1.00 80.00 113 ARG A N 1
ATOM 931 C CA . ARG A 1 113 ? -23.030 27.560 4.028 1.00 80.00 113 ARG A CA 1
ATOM 932 C C . ARG A 1 113 ? -23.986 28.023 5.128 1.00 80.00 113 ARG A C 1
ATOM 934 O O . ARG A 1 113 ? -24.517 29.122 5.013 1.00 80.00 113 ARG A O 1
ATOM 941 N N . GLY A 1 114 ? -24.149 27.249 6.202 1.00 74.69 114 GLY A N 1
ATOM 942 C CA . GLY A 1 114 ? -24.994 27.611 7.347 1.00 74.69 114 GLY A CA 1
ATOM 943 C C . GLY A 1 114 ? -24.545 28.896 8.054 1.00 74.69 114 GLY A C 1
ATOM 944 O O . GLY A 1 114 ? -25.375 29.7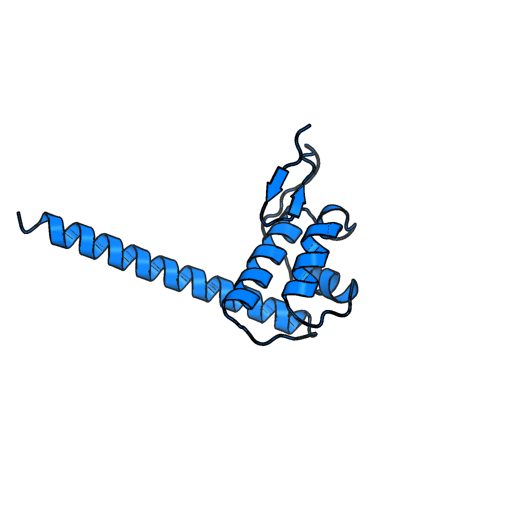41 8.368 1.00 74.69 114 GLY A O 1
ATOM 945 N N . GLN A 1 115 ? -23.233 29.112 8.213 1.00 61.41 115 GLN A N 1
ATOM 946 C CA . GLN A 1 115 ? -22.692 30.346 8.809 1.00 61.41 115 GLN A CA 1
ATOM 947 C C . GLN A 1 115 ? -22.922 31.614 7.970 1.00 61.41 115 GLN A C 1
ATOM 949 O O . GLN A 1 115 ? -22.920 32.712 8.523 1.00 61.41 115 GLN A O 1
ATOM 954 N N . LYS A 1 116 ? -23.108 31.498 6.648 1.00 58.97 116 LYS A N 1
ATOM 955 C CA . LYS A 1 116 ? -23.308 32.659 5.762 1.00 58.97 116 LYS A CA 1
ATOM 956 C C . LYS A 1 116 ? -24.746 33.186 5.738 1.00 58.97 116 LYS A C 1
ATOM 958 O O . LYS A 1 116 ? -24.937 34.310 5.297 1.00 58.97 116 LYS A O 1
ATOM 963 N N . VAL A 1 117 ? -25.731 32.409 6.192 1.00 56.50 117 VAL A N 1
ATOM 964 C CA . VAL A 1 117 ? -27.162 32.786 6.151 1.00 56.50 117 VAL A CA 1
ATOM 965 C C . VAL A 1 117 ? -27.617 33.476 7.448 1.00 56.50 117 VAL A C 1
ATOM 967 O O . VAL A 1 117 ? -28.676 34.088 7.485 1.00 56.50 117 VAL A O 1
ATOM 970 N N . SER A 1 118 ? -26.811 33.426 8.512 1.00 56.50 118 SER A N 1
ATOM 971 C CA . SER A 1 118 ? -27.119 34.035 9.818 1.00 56.50 118 SER A CA 1
ATOM 972 C C . SER A 1 118 ? -26.512 35.433 10.027 1.00 56.50 118 SER A C 1
ATOM 974 O O . SER A 1 118 ? -26.287 35.822 11.172 1.00 56.50 118 SER A O 1
ATOM 976 N N . ARG A 1 119 ? -26.207 36.175 8.955 1.00 46.00 119 ARG A N 1
ATOM 977 C CA . ARG A 1 119 ? -25.711 37.561 9.020 1.00 46.00 119 ARG A CA 1
ATOM 978 C C . ARG A 1 119 ? -26.619 38.518 8.274 1.00 46.00 119 ARG A C 1
ATOM 980 O O . ARG A 1 119 ? -27.072 38.137 7.175 1.00 46.00 119 ARG A O 1
#

Secondary structure (DSSP, 8-state):
-PPEEETTEEE---TT-----S--HHHHHHHHHH---SSHHHHHHHHHHHGGG-SS--HHHHHHHHHHHHHHHHTTPPP-S-HHHHHHHHHHHHHHHHHHHHHHHHHHHHHHHHHHH--

Foldseek 3Di:
DDFDAALLATDDDDPPADQPQADDLVVLVVLLVVDDDPALVRSLVCLNVPVCVDPPHGPNHSNNSNVLSVLCVVVVPDDDSDSVVSVVNSVVSVVVVVVVVVVVVVVVVVVVVVVVVPD

pLDDT: mean 88.26, std 13.24, range [46.0, 98.44]

Solvent-accessible surface area (backbone atoms only — not comparable to full-atom values): 6842 Å² total; per-residue (Å²): 133,81,84,43,69,50,92,68,25,59,43,82,93,53,100,81,64,71,72,49,71,58,70,56,70,67,49,40,40,50,58,52,71,76,50,89,60,91,42,50,65,54,49,39,51,48,36,32,77,40,21,59,74,39,94,84,42,44,57,24,24,36,39,39,50,36,52,36,41,46,51,34,52,74,70,64,52,85,76,67,89,48,37,67,58,45,45,52,50,32,54,52,48,52,57,48,52,54,52,50,51,52,52,54,50,53,49,53,52,50,53,59,52,56,64,64,71,78,113

Sequence (119 aa):
MREVRIEGVKIQPSPHKKYNFDYEQGDMKTVFRRGQWRNWNDAIKWLQENGERDNELTPGETIALVEDLRSLAESKAPFTMDPMEAFKLAHKNRAQNNRRFAQEHEQALSMARGQKVSR